Protein AF-A0A0F9FGJ6-F1 (afdb_monomer_lite)

Sequence (119 aa):
MKGIPAILLMLTIFAGGCSIASTNRPFDTELMRSAESSLKRMGEALALTPDLKETGVVPDVDMAWAKYYAAQVVLAEGRVEEAEIYLKEVTELSENVFKRLVEAAAELSNSLLEGGRPL

Structure (mmCIF, N/CA/C/O backbone):
data_AF-A0A0F9FGJ6-F1
#
_entry.id   AF-A0A0F9FGJ6-F1
#
loop_
_atom_site.group_PDB
_atom_site.id
_atom_site.type_symbol
_atom_site.label_atom_id
_atom_site.label_alt_id
_atom_site.label_comp_id
_atom_site.label_asym_id
_atom_site.label_entity_id
_atom_site.label_seq_id
_atom_site.pdbx_PDB_ins_code
_atom_site.Cartn_x
_atom_site.Cartn_y
_atom_site.Cartn_z
_atom_site.occupancy
_atom_site.B_iso_or_equiv
_atom_site.auth_seq_id
_atom_site.auth_comp_id
_atom_site.auth_asym_id
_atom_site.auth_atom_id
_atom_site.pdbx_PDB_model_num
ATOM 1 N N . MET A 1 1 ? 1.720 3.092 67.029 1.00 45.41 1 MET A N 1
ATOM 2 C CA . MET A 1 1 ? 1.637 2.830 65.575 1.00 45.41 1 MET A CA 1
ATOM 3 C C . MET A 1 1 ? 1.397 4.166 64.888 1.00 45.41 1 MET A C 1
ATOM 5 O O . MET A 1 1 ? 0.390 4.796 65.175 1.00 45.41 1 MET A O 1
ATOM 9 N N . LYS A 1 2 ? 2.373 4.673 64.122 1.00 49.75 2 LYS A N 1
ATOM 10 C CA . LYS A 1 2 ? 2.279 5.978 63.446 1.00 49.75 2 LYS A CA 1
ATOM 11 C C . LYS A 1 2 ? 1.410 5.804 62.197 1.00 49.75 2 LYS A C 1
ATOM 13 O O . LYS A 1 2 ? 1.757 5.003 61.337 1.00 49.75 2 LYS A O 1
ATOM 18 N N . GLY A 1 3 ? 0.266 6.486 62.158 1.00 55.19 3 GLY A N 1
ATOM 19 C CA . GLY A 1 3 ? -0.660 6.450 61.028 1.00 55.19 3 GLY A CA 1
ATOM 20 C C . GLY A 1 3 ? -0.005 7.022 59.776 1.00 55.19 3 GLY A C 1
ATOM 21 O O . GLY A 1 3 ? 0.686 8.038 59.843 1.00 55.19 3 GLY A O 1
ATOM 22 N N . ILE A 1 4 ? -0.198 6.346 58.646 1.00 60.25 4 ILE A N 1
ATOM 23 C CA . ILE A 1 4 ? 0.214 6.849 57.337 1.00 60.25 4 ILE A CA 1
ATOM 24 C C . ILE A 1 4 ? -0.555 8.161 57.107 1.00 60.25 4 ILE A C 1
ATOM 26 O O . ILE A 1 4 ? -1.785 8.151 57.187 1.00 60.25 4 ILE A O 1
ATOM 30 N N . PRO A 1 5 ? 0.126 9.300 56.886 1.00 57.00 5 PRO A N 1
ATOM 31 C CA . PRO A 1 5 ? -0.552 10.573 56.691 1.00 57.00 5 PRO A CA 1
ATOM 32 C C . PRO A 1 5 ? -1.397 10.498 55.417 1.00 57.00 5 PRO A C 1
ATOM 34 O O . PRO A 1 5 ? -0.910 10.059 54.378 1.00 57.00 5 PRO A O 1
ATOM 37 N N . ALA A 1 6 ? -2.652 10.949 55.488 1.00 58.00 6 ALA A N 1
ATOM 38 C CA . ALA A 1 6 ? -3.632 10.904 54.394 1.00 58.00 6 ALA A CA 1
ATOM 39 C C . ALA A 1 6 ? -3.126 11.504 53.060 1.00 58.00 6 ALA A C 1
ATOM 41 O O . ALA A 1 6 ? -3.614 11.153 51.991 1.00 58.00 6 ALA A O 1
ATOM 42 N N . ILE A 1 7 ? -2.090 12.346 53.115 1.00 56.75 7 ILE A N 1
ATOM 43 C CA . ILE A 1 7 ? -1.391 12.920 51.958 1.00 56.75 7 ILE A CA 1
ATOM 44 C C . ILE A 1 7 ? -0.736 11.833 51.083 1.00 56.75 7 ILE A C 1
ATOM 46 O O . ILE A 1 7 ? -0.736 11.949 49.860 1.00 56.75 7 ILE A O 1
ATOM 50 N N . LEU A 1 8 ? -0.245 10.737 51.675 1.00 52.25 8 LEU A N 1
ATOM 51 C CA . LEU A 1 8 ? 0.356 9.629 50.922 1.00 52.25 8 LEU A CA 1
ATOM 52 C C . LEU A 1 8 ? -0.685 8.813 50.137 1.00 52.25 8 LEU A C 1
ATOM 54 O O . LEU A 1 8 ? -0.350 8.225 49.114 1.00 52.25 8 LEU A O 1
ATOM 58 N N . LEU A 1 9 ? -1.943 8.806 50.591 1.00 53.56 9 LEU A N 1
ATOM 59 C CA . LEU A 1 9 ? -3.039 8.072 49.950 1.00 53.56 9 LEU A CA 1
ATOM 60 C C . LEU A 1 9 ? -3.651 8.851 48.770 1.00 53.56 9 LEU A C 1
ATOM 62 O O . LEU A 1 9 ? -4.236 8.252 47.877 1.00 53.56 9 LEU A O 1
ATOM 66 N N . MET A 1 10 ? -3.475 10.178 48.729 1.00 51.75 10 MET A N 1
ATOM 67 C CA . MET A 1 10 ? -3.830 11.002 47.563 1.00 51.75 10 MET A CA 1
ATOM 68 C C . MET A 1 10 ? -2.786 10.926 46.438 1.00 51.75 10 MET A C 1
ATOM 70 O O . MET A 1 10 ? -3.142 11.017 45.264 1.00 51.75 10 MET A O 1
ATOM 74 N N . LEU A 1 11 ? -1.508 10.717 46.772 1.00 50.97 11 LEU A N 1
ATOM 75 C CA . LEU A 1 11 ? -0.425 10.605 45.786 1.00 50.97 11 LEU A CA 1
ATOM 76 C C . LEU A 1 11 ? -0.476 9.300 44.978 1.00 50.97 11 LEU A C 1
ATOM 78 O O . LEU A 1 11 ? -0.093 9.294 43.810 1.00 50.97 11 LEU A O 1
ATOM 82 N N . THR A 1 12 ? -1.009 8.215 45.543 1.00 54.34 12 THR A N 1
ATOM 83 C CA . THR A 1 12 ? -1.200 6.956 44.805 1.00 54.34 12 THR A CA 1
ATOM 84 C C . THR A 1 12 ? -2.357 7.017 43.806 1.00 54.34 12 THR A C 1
ATOM 86 O O . THR A 1 12 ? -2.340 6.280 42.825 1.00 54.34 12 THR A O 1
ATOM 89 N N . ILE A 1 13 ? -3.320 7.927 43.992 1.00 53.34 13 ILE A N 1
ATOM 90 C CA . ILE A 1 13 ? -4.427 8.131 43.042 1.00 53.34 13 ILE A CA 1
ATOM 91 C C . ILE A 1 13 ? -3.957 8.942 41.823 1.00 53.34 13 ILE A C 1
ATOM 93 O O . ILE A 1 13 ? -4.390 8.671 40.707 1.00 53.34 13 ILE A O 1
ATOM 97 N N . PHE A 1 14 ? -3.008 9.869 41.997 1.00 49.66 14 PHE A N 1
ATOM 98 C CA . PHE A 1 14 ? -2.427 10.628 40.880 1.00 49.66 14 PHE A CA 1
ATOM 99 C C . PHE A 1 14 ? -1.289 9.894 40.152 1.00 49.66 14 PHE A C 1
ATOM 101 O O . PHE A 1 14 ? -1.104 10.105 38.957 1.00 49.66 14 PHE A O 1
ATOM 108 N N . ALA A 1 15 ? -0.565 8.989 40.818 1.00 48.66 15 ALA A N 1
ATOM 109 C CA . ALA A 1 15 ? 0.479 8.179 40.178 1.00 48.66 15 ALA A CA 1
ATOM 110 C C . ALA A 1 15 ? -0.061 6.963 39.391 1.00 48.66 15 ALA A C 1
ATOM 112 O O . ALA A 1 15 ? 0.685 6.349 38.633 1.00 48.66 15 ALA A O 1
ATOM 113 N N . GLY A 1 16 ? -1.349 6.624 39.533 1.00 42.28 16 GLY A N 1
ATOM 114 C CA . GLY A 1 16 ? -2.030 5.608 38.715 1.00 42.28 16 GLY A CA 1
ATOM 115 C C . GLY A 1 16 ? -2.641 6.147 37.413 1.00 42.28 16 GLY A C 1
ATOM 116 O O . GLY A 1 16 ? -3.288 5.402 36.682 1.00 42.28 16 GLY A O 1
ATOM 117 N N . GLY A 1 17 ? -2.468 7.440 37.123 1.00 43.00 17 GLY A N 1
ATOM 118 C CA . GLY A 1 17 ? -3.177 8.169 36.068 1.00 43.00 17 GLY A CA 1
ATOM 119 C C . GLY A 1 17 ? -2.615 8.054 34.648 1.00 43.00 17 GLY A C 1
ATOM 120 O O . GLY A 1 17 ? -2.844 8.965 33.862 1.00 43.00 17 GLY A O 1
ATOM 121 N N . CYS A 1 18 ? -1.897 6.983 34.294 1.00 48.41 18 CYS A N 1
ATOM 122 C CA . CYS A 1 18 ? -1.336 6.816 32.946 1.00 48.41 18 CYS A CA 1
ATOM 123 C C . CYS A 1 18 ? -1.466 5.374 32.435 1.00 48.41 18 CYS A C 1
ATOM 125 O O . CYS A 1 18 ? -0.457 4.699 32.262 1.00 48.41 18 CYS A O 1
ATOM 127 N N . SER A 1 19 ? -2.682 4.872 32.200 1.00 46.25 19 SER A N 1
ATOM 128 C CA . SER A 1 19 ? -2.902 3.719 31.291 1.00 46.25 19 SER A CA 1
ATOM 129 C C . SER A 1 19 ? -4.329 3.623 30.727 1.00 46.25 19 SER A C 1
ATOM 131 O O . SER A 1 19 ? -4.731 2.572 30.248 1.00 46.25 19 SER A O 1
ATOM 133 N N . ILE A 1 20 ? -5.102 4.717 30.720 1.00 46.22 20 ILE A N 1
ATOM 134 C CA . ILE A 1 20 ? -6.323 4.805 29.896 1.00 46.22 20 ILE A CA 1
ATOM 135 C C . ILE A 1 20 ? -6.069 5.805 28.761 1.00 46.22 20 ILE A C 1
ATOM 137 O O . ILE A 1 20 ? -6.706 6.843 28.638 1.00 46.22 20 ILE A O 1
ATOM 141 N N . ALA A 1 21 ? -5.061 5.504 27.954 1.00 49.03 21 ALA A N 1
ATOM 142 C CA . ALA A 1 21 ? -4.978 5.894 26.554 1.00 49.03 21 ALA A CA 1
ATOM 143 C C . ALA A 1 21 ? -4.748 4.544 25.865 1.00 49.03 21 ALA A C 1
ATOM 145 O O . ALA A 1 21 ? -3.775 3.882 26.186 1.00 49.03 21 ALA A O 1
ATOM 146 N N . SER A 1 22 ? -5.628 3.972 25.061 1.00 48.53 22 SER A N 1
ATOM 147 C CA . SER A 1 22 ? -6.579 4.530 24.122 1.00 48.53 22 SER A CA 1
ATOM 148 C C . SER A 1 22 ? -7.619 3.428 23.871 1.00 48.53 22 SER A C 1
ATOM 150 O O . SER A 1 22 ? -7.257 2.285 23.616 1.00 48.53 22 SER A O 1
ATOM 152 N N . THR A 1 23 ? -8.912 3.723 23.980 1.00 51.56 23 THR A N 1
ATOM 153 C CA . THR A 1 23 ? -9.959 2.793 23.508 1.00 51.56 23 THR A CA 1
ATOM 154 C C . THR A 1 23 ? -11.043 3.489 22.694 1.00 51.56 23 THR A C 1
ATOM 156 O O . THR A 1 23 ? -12.064 2.883 22.408 1.00 51.56 23 THR A O 1
ATOM 159 N N . ASN A 1 24 ? -10.848 4.757 22.310 1.00 58.31 24 ASN A N 1
ATOM 160 C CA . ASN A 1 24 ? -11.880 5.529 21.607 1.00 58.31 24 ASN A CA 1
ATOM 161 C C . ASN A 1 24 ? -11.324 6.655 20.714 1.00 58.31 24 ASN A C 1
ATOM 163 O O . ASN A 1 24 ? -12.000 7.660 20.487 1.00 58.31 24 ASN A O 1
ATOM 167 N N . ARG A 1 25 ? -10.093 6.530 20.198 1.00 71.00 25 ARG A N 1
ATOM 168 C CA . ARG A 1 25 ? -9.670 7.411 19.099 1.00 71.00 25 ARG A CA 1
ATOM 169 C C . ARG A 1 25 ? -10.496 7.028 17.859 1.00 71.00 25 ARG A C 1
ATOM 171 O O . ARG A 1 25 ? -10.497 5.851 17.500 1.00 71.00 25 ARG A O 1
ATOM 178 N N . PRO A 1 26 ? -11.203 7.975 17.216 1.00 82.12 26 PRO A N 1
ATOM 179 C CA . PRO A 1 26 ? -11.898 7.686 15.971 1.00 82.12 26 PRO A CA 1
ATOM 180 C C . PRO A 1 26 ? -10.885 7.279 14.899 1.00 82.12 26 PRO A C 1
ATOM 182 O O . PRO A 1 26 ? -9.786 7.830 14.840 1.00 82.12 26 PRO A O 1
ATOM 185 N N . PHE A 1 27 ? -11.269 6.321 14.061 1.00 88.94 27 PHE A N 1
ATOM 186 C CA . PHE A 1 27 ? -10.445 5.873 12.945 1.00 88.94 27 PHE A CA 1
ATOM 187 C C . PHE A 1 27 ? -10.151 7.016 11.964 1.00 88.94 27 PHE A C 1
ATOM 189 O O . PHE A 1 27 ? -11.047 7.785 11.605 1.00 88.94 27 PHE A O 1
ATOM 196 N N . ASP A 1 28 ? -8.901 7.097 11.510 1.00 90.62 28 ASP A N 1
ATOM 197 C CA . ASP A 1 28 ? -8.467 8.062 10.505 1.00 90.62 28 ASP A CA 1
ATOM 198 C C . ASP A 1 28 ? -8.887 7.635 9.088 1.00 90.62 28 ASP A C 1
ATOM 200 O O . ASP A 1 28 ? -8.246 6.817 8.422 1.00 90.62 28 ASP A O 1
ATOM 204 N N . THR A 1 29 ? -9.975 8.224 8.594 1.00 91.19 29 THR A N 1
ATOM 205 C CA . THR A 1 29 ? -10.489 7.943 7.248 1.00 91.19 29 THR A CA 1
ATOM 206 C C . THR A 1 29 ? -9.591 8.470 6.127 1.00 91.19 29 THR A C 1
ATOM 208 O O . THR A 1 29 ? -9.663 7.958 5.008 1.00 91.19 29 THR A O 1
ATOM 211 N N . GLU A 1 30 ? -8.757 9.484 6.387 1.00 94.69 30 GLU A N 1
ATOM 212 C CA . GLU A 1 30 ? -7.819 10.001 5.382 1.00 94.69 30 GLU A CA 1
ATOM 213 C C . GLU A 1 30 ? -6.704 8.993 5.119 1.00 94.69 30 GLU A C 1
ATOM 215 O O . GLU A 1 30 ? -6.327 8.774 3.967 1.00 94.69 30 GLU A O 1
ATOM 220 N N . LEU A 1 31 ? -6.239 8.310 6.168 1.00 93.88 31 LEU A N 1
ATOM 221 C CA . LEU A 1 31 ? -5.244 7.251 6.043 1.00 93.88 31 LEU A CA 1
ATOM 222 C C . LEU A 1 31 ? -5.742 6.107 5.148 1.00 93.88 31 LEU A C 1
ATOM 224 O O . LEU A 1 31 ? -5.018 5.660 4.259 1.00 93.88 31 LEU A O 1
ATOM 228 N N . MET A 1 32 ? -6.996 5.678 5.321 1.00 94.62 32 MET A N 1
ATOM 229 C CA . MET A 1 32 ? -7.598 4.644 4.470 1.00 94.62 32 MET A CA 1
ATOM 230 C C . MET A 1 32 ? -7.660 5.067 3.003 1.00 94.62 32 MET A C 1
ATOM 232 O O . MET A 1 32 ? -7.283 4.297 2.119 1.00 94.62 32 MET A O 1
ATOM 236 N N . ARG A 1 33 ? -8.095 6.307 2.747 1.00 95.94 33 ARG A N 1
ATOM 237 C CA . ARG A 1 33 ? -8.180 6.859 1.392 1.00 95.94 33 ARG A CA 1
ATOM 238 C C . ARG A 1 33 ? -6.802 6.987 0.745 1.00 95.94 33 ARG A C 1
ATOM 240 O O . ARG A 1 33 ? -6.652 6.707 -0.442 1.00 95.94 33 ARG A O 1
ATOM 247 N N . SER A 1 34 ? -5.799 7.398 1.517 1.00 95.50 34 SER A N 1
ATOM 248 C CA . SER A 1 34 ? -4.414 7.501 1.054 1.00 95.50 34 SER A CA 1
ATOM 249 C C . SER A 1 34 ? -3.843 6.133 0.673 1.00 95.50 34 SER A C 1
ATOM 251 O O . SER A 1 34 ? -3.276 5.982 -0.412 1.00 95.50 34 SER A O 1
ATOM 253 N N . ALA A 1 35 ? -4.053 5.118 1.516 1.00 95.62 35 ALA A N 1
ATOM 254 C CA . ALA A 1 35 ? -3.610 3.752 1.251 1.00 95.62 35 ALA A CA 1
ATOM 255 C C . ALA A 1 35 ? -4.287 3.162 -0.000 1.00 95.62 35 ALA A C 1
ATOM 257 O O . ALA A 1 35 ? -3.611 2.612 -0.868 1.00 95.62 35 ALA A O 1
ATOM 258 N N . GLU A 1 36 ? -5.603 3.341 -0.146 1.00 96.19 36 GLU A N 1
ATOM 259 C CA . GLU A 1 36 ? -6.356 2.886 -1.324 1.00 96.19 36 GLU A CA 1
ATOM 260 C C . GLU A 1 36 ? -5.884 3.574 -2.614 1.00 96.19 36 GLU A C 1
ATOM 262 O O . GLU A 1 36 ? -5.657 2.924 -3.636 1.00 96.19 36 GLU A O 1
ATOM 267 N N . SER A 1 37 ? -5.681 4.893 -2.565 1.00 95.62 37 SER A N 1
ATOM 268 C CA . SER A 1 37 ? -5.144 5.662 -3.691 1.00 95.62 37 SER A CA 1
ATOM 269 C C . SER A 1 37 ? -3.747 5.175 -4.086 1.00 95.62 37 SER A C 1
ATOM 271 O O . SER A 1 37 ? -3.460 4.999 -5.272 1.00 95.62 37 SER A O 1
ATOM 273 N N . SER A 1 38 ? -2.892 4.896 -3.100 1.00 93.81 38 SER A N 1
ATOM 274 C CA . SER A 1 38 ? -1.535 4.384 -3.321 1.00 93.81 38 SER A CA 1
ATOM 275 C C . SER A 1 38 ? -1.552 3.007 -3.987 1.00 93.81 38 SER A C 1
ATOM 277 O O . SER A 1 38 ? -0.870 2.816 -4.994 1.00 93.81 38 SER A O 1
ATOM 279 N N . LEU A 1 39 ? -2.409 2.093 -3.517 1.00 94.44 39 LEU A N 1
ATOM 280 C CA . LEU A 1 39 ? -2.619 0.777 -4.129 1.00 94.44 39 LEU A CA 1
ATOM 281 C C . LEU A 1 39 ? -3.095 0.870 -5.574 1.00 94.44 39 LEU A C 1
ATOM 283 O O . LEU A 1 39 ? -2.562 0.187 -6.450 1.00 94.44 39 LEU A O 1
ATOM 287 N N . LYS A 1 40 ? -4.082 1.732 -5.839 1.00 93.62 40 LYS A N 1
ATOM 288 C CA . LYS A 1 40 ? -4.612 1.925 -7.189 1.00 93.62 40 LYS A CA 1
ATOM 289 C C . LYS A 1 40 ? -3.520 2.404 -8.141 1.00 93.62 40 LYS A C 1
ATOM 291 O O . LYS A 1 40 ? -3.318 1.799 -9.191 1.00 93.62 40 LYS A O 1
ATOM 296 N N . ARG A 1 41 ? -2.787 3.451 -7.756 1.00 90.81 41 ARG A N 1
ATOM 297 C CA . ARG A 1 41 ? -1.698 4.002 -8.575 1.00 90.81 41 ARG A CA 1
ATOM 298 C C . ARG A 1 41 ? -0.589 2.970 -8.784 1.00 90.81 41 ARG A C 1
ATOM 300 O O . ARG A 1 41 ? -0.002 2.920 -9.859 1.00 90.81 41 ARG A O 1
ATOM 307 N N . MET A 1 42 ? -0.296 2.153 -7.773 1.00 89.81 42 MET A N 1
ATOM 308 C CA . MET A 1 42 ? 0.715 1.102 -7.869 1.00 89.81 42 MET A CA 1
ATOM 309 C C . MET A 1 42 ? 0.286 0.004 -8.851 1.00 89.81 42 MET A C 1
ATOM 311 O O . MET A 1 42 ? 1.079 -0.408 -9.694 1.00 89.81 42 MET A O 1
ATOM 315 N N . GLY A 1 43 ? -0.980 -0.423 -8.800 1.00 87.56 43 GLY A N 1
ATOM 316 C CA . GLY A 1 43 ? -1.546 -1.367 -9.766 1.00 87.56 43 GLY A CA 1
ATOM 317 C C . GLY A 1 43 ? -1.537 -0.824 -11.198 1.00 87.56 43 GLY A C 1
ATOM 318 O O . GLY A 1 43 ? -1.170 -1.542 -12.127 1.00 87.56 43 GLY A O 1
ATOM 319 N N . GLU A 1 44 ? -1.870 0.457 -11.378 1.00 88.44 44 GLU A N 1
ATOM 320 C CA . GLU A 1 44 ? -1.767 1.145 -12.672 1.00 88.44 44 GLU A CA 1
ATOM 321 C C . GLU A 1 44 ? -0.316 1.186 -13.177 1.00 88.44 44 GLU A C 1
ATOM 323 O O . GLU A 1 44 ? -0.059 0.857 -14.334 1.00 88.44 44 GLU A O 1
ATOM 328 N N . ALA A 1 45 ? 0.646 1.523 -12.314 1.00 84.38 45 ALA A N 1
ATOM 329 C CA . ALA A 1 45 ? 2.060 1.564 -12.679 1.00 84.38 45 ALA A CA 1
ATOM 330 C C . ALA A 1 45 ? 2.591 0.186 -13.103 1.00 84.38 45 ALA A C 1
ATOM 332 O O . ALA A 1 45 ? 3.280 0.082 -14.119 1.00 84.38 45 ALA A O 1
ATOM 333 N N . LEU A 1 46 ? 2.216 -0.878 -12.385 1.00 84.06 46 LEU A N 1
ATOM 334 C CA . LEU A 1 46 ? 2.570 -2.251 -12.751 1.00 84.06 46 LEU A CA 1
ATOM 335 C C . LEU A 1 46 ? 1.949 -2.663 -14.097 1.00 84.06 46 LEU A C 1
ATOM 337 O O . LEU A 1 46 ? 2.598 -3.325 -14.904 1.00 84.06 46 LEU A O 1
ATOM 341 N N . ALA A 1 47 ? 0.706 -2.255 -14.370 1.00 84.00 47 ALA A N 1
ATOM 342 C CA . ALA A 1 47 ? 0.038 -2.549 -15.639 1.00 84.00 47 ALA A CA 1
ATOM 343 C C . ALA A 1 47 ? 0.706 -1.852 -16.839 1.00 84.00 47 ALA A C 1
ATOM 345 O O . ALA A 1 47 ? 0.735 -2.411 -17.934 1.00 84.00 47 ALA A O 1
ATOM 346 N N . LEU A 1 48 ? 1.259 -0.654 -16.631 1.00 81.88 48 LEU A N 1
ATOM 347 C CA . LEU A 1 48 ? 1.998 0.101 -17.649 1.00 81.88 48 LEU A CA 1
ATOM 348 C C . LEU A 1 48 ? 3.425 -0.414 -17.873 1.00 81.88 48 LEU A C 1
ATOM 350 O O . LEU A 1 48 ? 4.073 -0.007 -18.834 1.00 81.88 48 LEU A O 1
ATOM 354 N N . THR A 1 49 ? 3.916 -1.297 -17.004 1.00 75.31 49 THR A N 1
ATOM 355 C CA . THR A 1 49 ? 5.291 -1.804 -17.036 1.00 75.31 49 THR A CA 1
ATOM 356 C C . THR A 1 49 ? 5.334 -3.340 -16.987 1.00 75.31 49 THR A C 1
ATOM 358 O O . THR A 1 49 ? 5.905 -3.927 -16.068 1.00 75.31 49 THR A O 1
ATOM 361 N N . PRO A 1 50 ? 4.738 -4.039 -17.974 1.00 68.00 50 PRO A N 1
ATOM 362 C CA . PRO A 1 50 ? 4.634 -5.500 -17.960 1.00 68.00 50 PRO A CA 1
ATOM 363 C C . PRO A 1 50 ? 5.997 -6.208 -17.937 1.00 68.00 50 PRO A C 1
ATOM 365 O O . PRO A 1 50 ? 6.112 -7.260 -17.307 1.00 68.00 50 PRO A O 1
ATOM 368 N N . ASP A 1 51 ? 7.023 -5.601 -18.539 1.00 64.88 51 ASP A N 1
ATOM 369 C CA . ASP A 1 51 ? 8.399 -6.116 -18.557 1.00 64.88 51 ASP A CA 1
ATOM 370 C C . ASP A 1 51 ? 9.082 -6.000 -17.182 1.00 64.8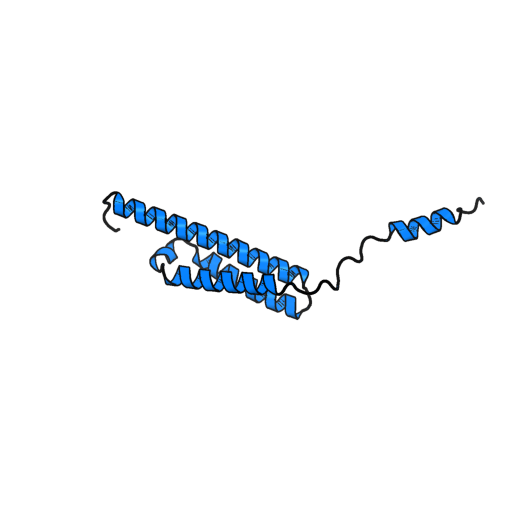8 51 ASP A C 1
ATOM 372 O O . ASP A 1 51 ? 10.021 -6.729 -16.877 1.00 64.88 51 ASP A O 1
ATOM 376 N N . LEU A 1 52 ? 8.563 -5.145 -16.289 1.00 61.69 52 LEU A N 1
ATOM 377 C CA . LEU A 1 52 ? 9.069 -4.998 -14.923 1.00 61.69 52 LEU A CA 1
ATOM 378 C C . LEU A 1 52 ? 8.507 -6.047 -13.958 1.00 61.69 52 LEU A C 1
ATOM 380 O O . LEU A 1 52 ? 8.890 -6.053 -12.788 1.00 61.69 52 LEU A O 1
ATOM 384 N N . LYS A 1 53 ? 7.672 -6.992 -14.413 1.00 60.12 53 LYS A N 1
ATOM 385 C CA . LYS A 1 53 ? 7.297 -8.166 -13.601 1.00 60.12 53 LYS A CA 1
ATOM 386 C C . LYS A 1 53 ? 8.519 -8.963 -13.132 1.00 60.12 53 LYS A C 1
ATOM 388 O O . LYS A 1 53 ? 8.473 -9.555 -12.056 1.00 60.12 53 LYS A O 1
ATOM 393 N N . GLU A 1 54 ? 9.617 -8.917 -13.885 1.00 60.06 54 GLU A N 1
ATOM 394 C CA . GLU A 1 54 ? 10.882 -9.567 -13.526 1.00 60.06 54 GLU A CA 1
ATOM 395 C C . GLU A 1 54 ? 11.679 -8.824 -12.441 1.00 60.06 54 GLU A C 1
ATOM 397 O O . GLU A 1 54 ? 12.551 -9.417 -11.812 1.00 60.06 54 GLU A O 1
ATOM 402 N N . THR A 1 55 ? 11.342 -7.567 -12.124 1.00 64.69 55 THR A N 1
ATOM 403 C CA . THR A 1 55 ? 12.024 -6.792 -11.063 1.00 64.69 55 THR A CA 1
ATOM 404 C C . THR A 1 55 ? 11.713 -7.276 -9.645 1.00 64.69 55 THR A C 1
ATOM 406 O O . THR A 1 55 ? 12.212 -6.706 -8.673 1.00 64.69 55 THR A O 1
ATOM 409 N N . GLY A 1 56 ? 10.876 -8.308 -9.495 1.00 74.12 56 GLY A N 1
ATOM 410 C CA . GLY A 1 56 ? 10.514 -8.876 -8.198 1.00 74.12 56 GLY A CA 1
ATOM 411 C C . GLY A 1 56 ? 9.651 -7.946 -7.343 1.00 74.12 56 GLY A C 1
ATOM 412 O O . GLY A 1 56 ? 9.677 -8.058 -6.122 1.00 74.12 56 GLY A O 1
ATOM 413 N N . VAL A 1 57 ? 8.926 -7.001 -7.955 1.00 82.31 57 VAL A N 1
ATOM 414 C CA . VAL A 1 57 ? 7.991 -6.090 -7.260 1.00 82.31 57 VAL A CA 1
ATOM 415 C C . VAL A 1 57 ? 6.599 -6.693 -7.067 1.00 82.31 57 VAL A C 1
ATOM 417 O O . VAL A 1 57 ? 5.859 -6.249 -6.198 1.00 82.31 57 VAL A O 1
ATOM 420 N N . VAL A 1 58 ? 6.236 -7.721 -7.845 1.00 84.94 58 VAL A N 1
ATOM 421 C CA . VAL A 1 58 ? 4.914 -8.373 -7.769 1.00 84.94 58 VAL A CA 1
ATOM 422 C C . VAL A 1 58 ? 4.590 -8.881 -6.354 1.00 84.94 58 VAL A C 1
ATOM 424 O O . VAL A 1 58 ? 3.499 -8.578 -5.876 1.00 84.94 58 VAL A O 1
ATOM 427 N N . PRO A 1 59 ? 5.514 -9.548 -5.627 1.00 89.56 59 PRO A N 1
ATOM 428 C CA . PRO A 1 59 ? 5.248 -9.964 -4.250 1.00 89.56 59 PRO A CA 1
ATOM 429 C C . PRO A 1 59 ? 4.931 -8.800 -3.302 1.00 89.56 59 PRO A C 1
ATOM 431 O O . PRO A 1 59 ? 4.092 -8.951 -2.418 1.00 89.56 59 PRO A O 1
ATOM 434 N N . ASP A 1 60 ? 5.563 -7.639 -3.489 1.00 90.88 60 ASP A N 1
ATOM 435 C CA . ASP A 1 60 ? 5.321 -6.461 -2.648 1.00 90.88 60 ASP A CA 1
ATOM 436 C C . ASP A 1 60 ? 3.960 -5.824 -2.954 1.00 90.88 60 ASP A C 1
ATOM 438 O O . ASP A 1 60 ? 3.264 -5.376 -2.041 1.00 90.88 60 ASP A O 1
ATOM 442 N N . VAL A 1 61 ? 3.543 -5.841 -4.224 1.00 90.31 61 VAL A N 1
ATOM 443 C CA . VAL A 1 61 ? 2.204 -5.405 -4.650 1.00 90.31 61 VAL A CA 1
ATOM 444 C C . VAL A 1 61 ? 1.128 -6.301 -4.035 1.00 90.31 61 VAL A C 1
ATOM 446 O O . VAL A 1 61 ? 0.166 -5.795 -3.453 1.00 90.31 61 VAL A O 1
ATOM 449 N N . ASP A 1 62 ? 1.304 -7.622 -4.106 1.00 92.25 62 ASP A N 1
ATOM 450 C CA . ASP A 1 62 ? 0.383 -8.590 -3.499 1.00 92.25 62 ASP A CA 1
ATOM 451 C C . ASP A 1 62 ? 0.343 -8.438 -1.969 1.00 92.25 62 ASP A C 1
ATOM 453 O O . ASP A 1 62 ? -0.731 -8.449 -1.360 1.00 92.25 62 ASP A O 1
ATOM 457 N N . MET A 1 63 ? 1.504 -8.225 -1.340 1.00 95.06 63 MET A N 1
ATOM 458 C CA . MET A 1 63 ? 1.619 -7.974 0.098 1.00 95.06 63 MET A CA 1
ATOM 459 C C . MET A 1 63 ? 0.877 -6.701 0.518 1.00 95.06 63 MET A C 1
ATOM 461 O O . MET A 1 63 ? 0.194 -6.697 1.543 1.00 95.06 63 MET A O 1
ATOM 465 N N . ALA A 1 64 ? 0.974 -5.625 -0.262 1.00 95.88 64 ALA A N 1
ATOM 466 C CA . ALA A 1 64 ? 0.263 -4.387 0.022 1.00 95.88 64 ALA A CA 1
ATOM 467 C C . ALA A 1 64 ? -1.262 -4.586 -0.048 1.00 95.88 64 ALA A C 1
ATOM 469 O O . ALA A 1 64 ? -1.981 -4.150 0.853 1.00 95.88 64 ALA A O 1
ATOM 470 N N . TRP A 1 65 ? -1.774 -5.306 -1.053 1.00 95.94 65 TRP A N 1
ATOM 471 C CA . TRP A 1 65 ? -3.200 -5.653 -1.106 1.00 95.94 65 TRP A CA 1
ATOM 472 C C . TRP A 1 65 ? -3.628 -6.496 0.095 1.00 95.94 65 TRP A C 1
ATOM 474 O O . TRP A 1 65 ? -4.640 -6.195 0.731 1.00 95.94 65 TRP A O 1
ATOM 484 N N . ALA A 1 66 ? -2.839 -7.511 0.456 1.00 97.38 66 ALA A N 1
ATOM 485 C CA . ALA A 1 66 ? -3.118 -8.356 1.611 1.00 97.38 66 ALA A CA 1
ATOM 486 C C . ALA A 1 66 ? -3.188 -7.543 2.915 1.00 97.38 66 ALA A C 1
ATOM 488 O O . ALA A 1 66 ? -4.129 -7.710 3.693 1.00 97.38 66 ALA A O 1
ATOM 489 N N . LYS A 1 67 ? -2.245 -6.618 3.133 1.00 98.00 67 LYS A N 1
ATOM 490 C CA . LYS A 1 67 ? -2.241 -5.725 4.302 1.00 98.00 67 LYS A CA 1
ATOM 491 C C . LYS A 1 67 ? -3.435 -4.774 4.315 1.00 98.00 67 LYS A C 1
ATOM 493 O O . LYS A 1 67 ? -4.029 -4.569 5.368 1.00 98.00 67 LYS A O 1
ATOM 498 N N . TYR A 1 68 ? -3.842 -4.240 3.167 1.00 97.88 68 TYR A N 1
ATOM 499 C CA . TYR A 1 68 ? -5.025 -3.382 3.085 1.00 97.88 68 TYR A CA 1
ATOM 500 C C . TYR A 1 68 ? -6.321 -4.131 3.414 1.00 97.88 68 TYR A C 1
ATOM 502 O O . TYR A 1 68 ? -7.183 -3.603 4.118 1.00 97.88 68 TYR A O 1
ATOM 510 N N . TYR A 1 69 ? -6.460 -5.380 2.968 1.00 97.50 69 TYR A N 1
ATOM 511 C CA . TYR A 1 69 ? -7.595 -6.211 3.372 1.00 97.50 69 TYR A CA 1
ATOM 512 C C . TYR A 1 69 ? -7.531 -6.599 4.850 1.00 97.50 69 TYR A C 1
ATOM 514 O O . TYR A 1 69 ? -8.553 -6.529 5.532 1.00 97.50 69 TYR A O 1
ATOM 522 N N . ALA A 1 70 ? -6.346 -6.930 5.372 1.00 97.88 70 ALA A N 1
ATOM 523 C CA . ALA A 1 70 ? -6.157 -7.166 6.801 1.00 97.88 70 ALA A CA 1
ATOM 524 C C . ALA A 1 70 ? -6.584 -5.943 7.625 1.00 97.88 70 ALA A C 1
ATOM 526 O O . ALA A 1 70 ? -7.340 -6.109 8.578 1.00 97.88 70 ALA A O 1
ATOM 527 N N . ALA A 1 71 ? -6.208 -4.728 7.205 1.00 97.25 71 ALA A N 1
ATOM 528 C CA . ALA A 1 71 ? -6.618 -3.477 7.840 1.00 97.25 71 ALA A CA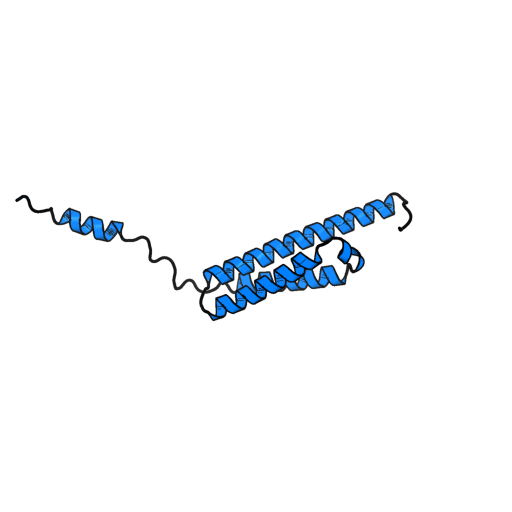 1
ATOM 529 C C . ALA A 1 71 ? -8.143 -3.330 7.935 1.00 97.25 71 ALA A C 1
ATOM 531 O O . ALA A 1 71 ? -8.661 -2.965 8.986 1.00 97.25 71 ALA A O 1
ATOM 532 N N . GLN A 1 72 ? -8.870 -3.641 6.857 1.00 95.94 72 GLN A N 1
ATOM 533 C CA . GLN A 1 72 ? -10.335 -3.582 6.849 1.00 95.94 72 GLN A CA 1
ATOM 534 C C . GLN A 1 72 ? -10.962 -4.590 7.816 1.00 95.94 72 GLN A C 1
ATOM 536 O O . GLN A 1 72 ? -11.919 -4.252 8.512 1.00 95.94 72 GLN A O 1
ATOM 541 N N . VAL A 1 73 ? -10.414 -5.808 7.886 1.00 97.44 73 VAL A N 1
ATOM 542 C CA . VAL A 1 73 ? -10.883 -6.842 8.819 1.00 97.44 73 VAL A CA 1
ATOM 543 C C . VAL A 1 73 ? -10.669 -6.394 10.263 1.00 97.44 73 VAL A C 1
ATOM 545 O O . VAL A 1 73 ? -11.625 -6.368 11.034 1.00 97.44 73 VAL A O 1
ATOM 548 N N . VAL A 1 74 ? -9.456 -5.967 10.626 1.00 95.94 74 VAL A N 1
ATOM 549 C CA . VAL A 1 74 ?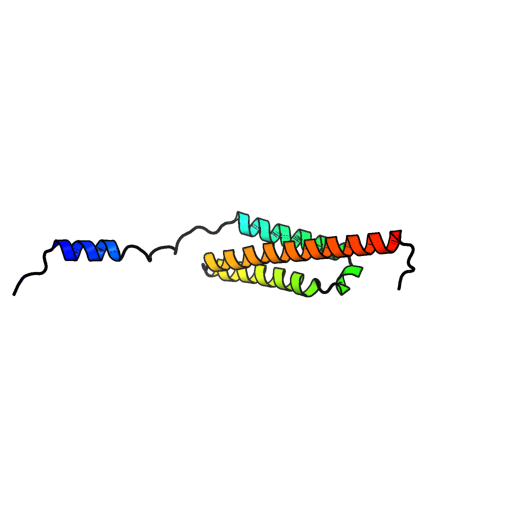 -9.178 -5.538 12.007 1.00 95.94 74 VAL A CA 1
ATOM 550 C C . VAL A 1 74 ? -9.939 -4.260 12.377 1.00 95.94 74 VAL A C 1
ATOM 552 O O . VAL A 1 74 ? -10.388 -4.119 13.515 1.00 95.94 74 VAL A O 1
ATOM 555 N N . LEU A 1 75 ? -10.185 -3.360 11.419 1.00 93.75 75 LEU A N 1
ATOM 556 C CA . LEU A 1 75 ? -11.035 -2.190 11.632 1.00 93.75 75 LEU A CA 1
ATOM 557 C C . LEU A 1 75 ? -12.486 -2.585 11.933 1.00 93.75 75 LEU A C 1
ATOM 559 O O . LEU A 1 75 ? -13.090 -2.023 12.846 1.00 93.75 75 LEU A O 1
ATOM 563 N N . ALA A 1 76 ? -13.037 -3.563 11.208 1.00 93.12 76 ALA A N 1
ATOM 564 C CA . ALA A 1 76 ? -14.381 -4.086 11.455 1.00 93.12 76 ALA A CA 1
ATOM 565 C C . ALA A 1 76 ? -14.501 -4.779 12.826 1.00 93.12 76 ALA A C 1
ATOM 567 O O . ALA A 1 76 ? -15.570 -4.761 13.433 1.00 93.12 76 ALA A O 1
ATOM 568 N N . GLU A 1 77 ? -13.401 -5.332 13.345 1.00 94.69 77 GLU A N 1
ATOM 569 C CA . GLU A 1 77 ? -13.295 -5.867 14.711 1.00 94.69 77 GLU A CA 1
ATOM 570 C C . GLU A 1 77 ? -13.133 -4.772 15.787 1.00 94.69 77 GLU A C 1
ATOM 572 O O . GLU A 1 77 ? -13.078 -5.075 16.978 1.00 94.69 77 GLU A O 1
ATOM 577 N N . GLY A 1 78 ? -13.044 -3.496 15.395 1.00 91.94 78 GLY A N 1
ATOM 578 C CA . GLY A 1 78 ? -12.847 -2.361 16.299 1.00 91.94 78 GLY A CA 1
ATOM 579 C C . GLY A 1 78 ? -11.392 -2.142 16.729 1.00 91.94 78 GLY A C 1
ATOM 580 O O . GLY A 1 78 ? -11.122 -1.286 17.572 1.00 91.94 78 GLY A O 1
ATOM 581 N N . ARG A 1 79 ? -10.433 -2.874 16.150 1.00 94.06 79 ARG A N 1
ATOM 582 C CA . ARG A 1 79 ? -8.993 -2.760 16.443 1.00 94.06 79 ARG A CA 1
ATOM 583 C C . ARG A 1 79 ? -8.375 -1.629 15.618 1.00 94.06 79 ARG A C 1
ATOM 585 O O . ARG A 1 79 ? -7.598 -1.851 14.693 1.00 94.06 79 ARG A O 1
ATOM 592 N N . VAL A 1 80 ? -8.753 -0.397 15.960 1.00 93.62 80 VAL A N 1
ATOM 593 C CA . VAL A 1 80 ? -8.412 0.823 15.204 1.00 93.62 80 VAL A CA 1
ATOM 594 C C . VAL A 1 80 ? -6.902 1.022 15.050 1.00 93.62 80 VAL A C 1
ATOM 596 O O . VAL A 1 80 ? -6.433 1.274 13.946 1.00 93.62 80 VAL A O 1
ATOM 599 N N . GLU A 1 81 ? -6.130 0.890 16.128 1.00 92.94 81 GLU A N 1
ATOM 600 C CA . GLU A 1 81 ? -4.680 1.146 16.104 1.00 92.94 81 GLU A CA 1
ATOM 601 C C . GLU A 1 81 ? -3.940 0.191 15.164 1.00 92.94 81 GLU A C 1
ATOM 603 O O . GLU A 1 81 ? -3.057 0.597 14.412 1.00 92.94 81 GLU A O 1
ATOM 608 N N . GLU A 1 82 ? -4.342 -1.075 15.159 1.00 95.25 82 GLU A N 1
ATOM 609 C CA . GLU A 1 82 ? -3.763 -2.094 14.292 1.00 95.25 82 GLU A CA 1
ATOM 610 C C . GLU A 1 82 ? -4.164 -1.903 12.830 1.00 95.25 82 GLU A C 1
ATOM 612 O O . GLU A 1 82 ? -3.330 -2.060 11.938 1.00 95.25 82 GLU A O 1
ATOM 617 N N . ALA A 1 83 ? -5.407 -1.480 12.578 1.00 96.12 83 ALA A N 1
ATOM 618 C CA . ALA A 1 83 ? -5.837 -1.081 11.242 1.00 96.12 83 ALA A CA 1
ATOM 619 C C . ALA A 1 83 ? -4.959 0.052 10.697 1.00 96.12 83 ALA A C 1
ATOM 621 O O . ALA A 1 83 ? -4.481 -0.018 9.566 1.00 96.12 83 ALA A O 1
ATOM 622 N N . GLU A 1 84 ? -4.713 1.084 11.510 1.00 95.94 84 GLU A N 1
ATOM 623 C CA . GLU A 1 84 ? -3.856 2.204 11.121 1.00 95.94 84 GLU A CA 1
ATOM 624 C C . GLU A 1 84 ? -2.408 1.762 10.855 1.00 95.94 84 GLU A C 1
ATOM 626 O O . GLU A 1 84 ? -1.782 2.284 9.933 1.00 95.94 84 GLU A O 1
ATOM 631 N N . ILE A 1 85 ? -1.871 0.798 11.614 1.00 96.69 85 ILE A N 1
ATOM 632 C CA . ILE A 1 85 ? -0.535 0.231 11.360 1.00 96.69 85 ILE A CA 1
ATOM 633 C C . ILE A 1 85 ? -0.493 -0.422 9.979 1.00 96.69 85 ILE A C 1
ATOM 635 O O . ILE A 1 85 ? 0.352 -0.054 9.163 1.00 96.69 85 ILE A O 1
ATOM 639 N N . TYR A 1 86 ? -1.438 -1.314 9.671 1.00 97.94 86 TYR A N 1
ATOM 640 C CA . TYR A 1 86 ? -1.473 -1.960 8.360 1.00 97.94 86 TYR A CA 1
ATOM 641 C C . TYR A 1 86 ? -1.610 -0.952 7.213 1.00 97.94 86 TYR A C 1
ATOM 643 O O . TYR A 1 86 ? -0.933 -1.090 6.199 1.00 97.94 86 TYR A O 1
ATOM 651 N N . LEU A 1 87 ? -2.430 0.094 7.359 1.00 97.81 87 LEU A N 1
ATOM 652 C CA . LEU A 1 87 ? -2.592 1.115 6.313 1.00 97.81 87 LEU A CA 1
ATOM 653 C C . LEU A 1 87 ? -1.335 1.974 6.104 1.00 97.81 87 LEU A C 1
ATOM 655 O O . LEU A 1 87 ? -1.043 2.373 4.972 1.00 97.81 87 LEU A O 1
ATOM 659 N N . LYS A 1 88 ? -0.569 2.246 7.167 1.00 97.06 88 LYS A N 1
ATOM 660 C CA . LYS A 1 88 ? 0.743 2.904 7.048 1.00 97.06 88 LYS A CA 1
ATOM 661 C C . LYS A 1 88 ? 1.723 2.020 6.286 1.00 97.06 88 LYS A C 1
ATOM 663 O O . LYS A 1 88 ? 2.308 2.481 5.311 1.00 97.06 88 LYS A O 1
ATOM 668 N N . GLU A 1 89 ? 1.806 0.740 6.644 1.00 96.94 89 GLU A N 1
ATOM 669 C CA . GLU A 1 89 ? 2.661 -0.228 5.946 1.00 96.94 89 GLU A CA 1
ATOM 670 C C . GLU A 1 89 ? 2.291 -0.372 4.459 1.00 96.94 89 GLU A C 1
ATOM 672 O O . GLU A 1 89 ? 3.173 -0.524 3.619 1.00 96.94 89 GLU A O 1
ATOM 677 N N . VAL A 1 90 ? 1.001 -0.287 4.104 1.00 97.69 90 VAL A N 1
ATOM 678 C CA . VAL A 1 90 ? 0.548 -0.265 2.698 1.00 97.69 90 VAL A CA 1
ATOM 679 C C . VAL A 1 90 ? 1.114 0.939 1.950 1.00 97.69 90 VAL A C 1
ATOM 681 O O . VAL A 1 90 ? 1.567 0.801 0.812 1.00 97.69 90 VAL A O 1
ATOM 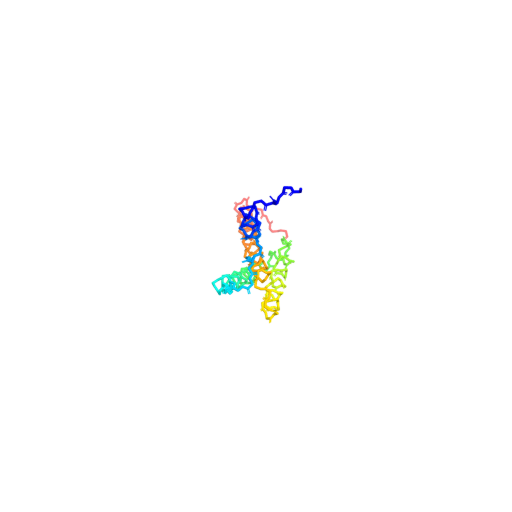684 N N . THR A 1 91 ? 1.090 2.114 2.578 1.00 95.12 91 THR A N 1
ATOM 685 C CA . THR A 1 91 ? 1.604 3.351 1.976 1.00 95.12 91 THR A CA 1
ATOM 686 C C . THR A 1 91 ? 3.120 3.261 1.786 1.00 95.12 91 THR A C 1
ATOM 688 O O . THR A 1 91 ? 3.606 3.495 0.683 1.00 95.12 91 THR A O 1
ATOM 691 N N . GLU A 1 92 ? 3.854 2.812 2.808 1.00 94.88 92 GLU A N 1
ATOM 692 C CA . GLU A 1 92 ? 5.311 2.621 2.750 1.00 94.88 92 GLU A CA 1
ATOM 693 C C . GLU A 1 92 ? 5.728 1.591 1.686 1.00 94.88 92 GLU A C 1
ATOM 695 O O . GLU A 1 92 ? 6.646 1.829 0.899 1.00 94.88 92 GLU A O 1
ATOM 700 N N . LEU A 1 93 ? 5.036 0.447 1.611 1.00 93.69 93 LEU A N 1
ATOM 701 C CA . LEU A 1 93 ? 5.277 -0.554 0.567 1.00 93.69 93 LEU A CA 1
ATOM 702 C C . LEU A 1 93 ? 5.016 0.017 -0.825 1.00 93.69 93 LEU A C 1
ATOM 704 O O . LEU A 1 93 ? 5.825 -0.188 -1.729 1.00 93.69 93 LEU A O 1
ATOM 708 N N . SER A 1 94 ? 3.926 0.770 -0.988 1.00 93.31 94 SER A N 1
ATOM 709 C CA . SER A 1 94 ? 3.590 1.397 -2.267 1.00 93.31 94 SER A CA 1
ATOM 710 C C . SER A 1 94 ? 4.680 2.376 -2.709 1.00 93.31 94 SER A C 1
ATOM 712 O O . SER A 1 94 ? 5.113 2.329 -3.858 1.00 93.31 94 SER A O 1
ATOM 714 N N . GLU A 1 95 ? 5.179 3.223 -1.805 1.00 91.81 95 GLU A N 1
ATOM 715 C CA . GLU A 1 95 ? 6.286 4.150 -2.079 1.00 91.81 95 GLU A CA 1
ATOM 716 C C . GLU A 1 95 ? 7.570 3.421 -2.497 1.00 91.81 95 GLU A C 1
ATOM 718 O O . GLU A 1 95 ? 8.217 3.809 -3.474 1.00 91.81 95 GLU A O 1
ATOM 723 N N . ASN A 1 96 ? 7.913 2.328 -1.811 1.00 91.00 96 ASN A N 1
ATOM 724 C CA . ASN A 1 96 ? 9.076 1.510 -2.151 1.00 91.00 96 ASN A CA 1
ATOM 725 C C . ASN A 1 96 ? 8.944 0.859 -3.534 1.00 91.00 96 ASN A C 1
ATOM 727 O O . ASN A 1 96 ? 9.910 0.841 -4.302 1.00 91.00 96 ASN A O 1
ATOM 731 N 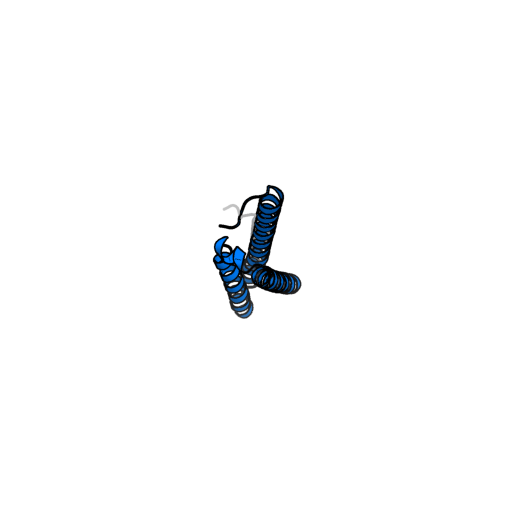N . VAL A 1 97 ? 7.753 0.364 -3.880 1.00 89.56 97 VAL A N 1
ATOM 732 C CA . VAL A 1 97 ? 7.477 -0.172 -5.218 1.00 89.56 97 VAL A CA 1
ATOM 733 C C . VAL A 1 97 ? 7.608 0.926 -6.270 1.00 89.56 97 VAL A C 1
ATOM 735 O O . VAL A 1 97 ? 8.307 0.726 -7.261 1.00 89.56 97 VAL A O 1
ATOM 738 N N . PHE A 1 98 ? 7.022 2.108 -6.051 1.00 89.00 98 PHE A N 1
ATOM 739 C CA . PHE A 1 98 ? 7.170 3.233 -6.981 1.00 89.00 98 PHE A CA 1
ATOM 740 C C . PHE A 1 98 ? 8.626 3.610 -7.213 1.00 89.00 98 PHE A C 1
ATOM 742 O O . PHE A 1 98 ? 9.030 3.800 -8.359 1.00 89.00 98 PHE A O 1
ATOM 749 N N . LYS A 1 99 ? 9.419 3.692 -6.144 1.00 88.75 99 LYS A N 1
ATOM 750 C CA . LYS A 1 99 ? 10.844 3.999 -6.241 1.00 88.75 99 LYS A CA 1
ATOM 751 C C . LYS A 1 99 ? 11.573 2.985 -7.126 1.00 88.75 99 LYS A C 1
ATOM 753 O O . LYS A 1 99 ? 12.267 3.392 -8.052 1.00 88.75 99 LYS A O 1
ATOM 758 N N . ARG A 1 100 ? 11.348 1.687 -6.905 1.00 86.88 100 ARG A N 1
ATOM 759 C CA . ARG A 1 100 ? 11.964 0.614 -7.705 1.00 86.88 100 ARG A CA 1
ATOM 760 C C . ARG A 1 100 ? 11.522 0.641 -9.165 1.00 86.88 100 ARG A C 1
ATOM 762 O O . ARG A 1 100 ? 12.340 0.419 -10.049 1.00 86.88 100 ARG A O 1
ATOM 769 N N . LEU A 1 101 ? 10.251 0.943 -9.433 1.00 84.31 101 LEU A N 1
ATOM 770 C CA . LEU A 1 101 ? 9.749 1.092 -10.802 1.00 84.31 101 LEU A CA 1
ATOM 771 C C . LEU A 1 101 ? 10.413 2.276 -11.520 1.00 84.31 101 LEU A C 1
ATOM 773 O O . LEU A 1 101 ? 10.779 2.156 -12.687 1.00 84.31 101 LEU A O 1
ATOM 777 N N . VAL A 1 102 ? 10.601 3.404 -10.829 1.00 84.56 102 VAL A N 1
ATOM 778 C CA . VAL A 1 102 ? 11.304 4.578 -11.374 1.00 84.56 102 VAL A CA 1
ATOM 779 C C . VAL A 1 102 ? 12.781 4.273 -11.628 1.00 84.56 102 VAL A C 1
ATOM 781 O O . VAL A 1 102 ? 13.295 4.633 -12.684 1.00 84.56 102 VAL A O 1
ATOM 784 N N . GLU A 1 103 ? 13.452 3.595 -10.695 1.00 85.06 103 GLU A N 1
ATOM 785 C CA . GLU A 1 103 ? 14.848 3.163 -10.847 1.00 85.06 103 GLU A CA 1
ATOM 786 C C . GLU A 1 103 ? 15.007 2.232 -12.056 1.00 85.06 103 GLU A C 1
ATOM 788 O O . GLU A 1 103 ? 15.834 2.498 -12.927 1.00 85.06 103 GLU A O 1
ATOM 793 N N . ALA A 1 104 ? 14.143 1.223 -12.189 1.00 81.06 104 ALA A N 1
ATOM 794 C CA . ALA A 1 104 ? 14.173 0.305 -13.324 1.00 81.06 104 ALA A CA 1
ATOM 795 C C . ALA A 1 104 ? 13.883 1.007 -14.665 1.00 81.06 104 ALA A C 1
ATOM 797 O O . ALA A 1 104 ? 14.517 0.713 -15.679 1.00 81.06 104 ALA A O 1
ATOM 798 N N . ALA A 1 105 ? 12.962 1.976 -14.688 1.00 80.12 105 ALA A N 1
ATOM 799 C CA . ALA A 1 105 ? 12.698 2.776 -15.883 1.00 80.12 105 ALA A CA 1
ATOM 800 C C . ALA A 1 105 ? 13.905 3.650 -16.277 1.00 80.12 105 ALA A C 1
ATOM 802 O O . ALA A 1 105 ? 14.201 3.799 -17.465 1.00 80.12 105 ALA A O 1
ATOM 803 N N . ALA A 1 106 ? 14.618 4.213 -15.296 1.00 82.12 106 ALA A N 1
ATOM 804 C CA . ALA A 1 106 ? 15.829 4.993 -15.535 1.00 82.12 106 ALA A CA 1
ATOM 805 C C . ALA A 1 106 ? 16.974 4.120 -16.074 1.00 82.12 106 ALA A C 1
ATOM 807 O O . ALA A 1 106 ? 17.638 4.512 -17.035 1.00 82.12 106 ALA A O 1
ATOM 808 N N . GLU A 1 107 ? 17.174 2.926 -15.510 1.00 81.19 107 GLU A N 1
ATOM 809 C CA . GLU A 1 107 ? 18.151 1.947 -16.003 1.00 81.19 107 GLU A CA 1
ATOM 810 C C . GLU A 1 107 ? 17.853 1.525 -17.445 1.00 81.19 107 GLU A C 1
ATOM 812 O O . GLU A 1 107 ? 18.748 1.556 -18.295 1.00 81.19 107 GLU A O 1
ATOM 817 N N . LEU A 1 108 ? 16.586 1.226 -17.754 1.00 77.31 108 LEU A N 1
ATOM 818 C CA . LEU A 1 108 ? 16.161 0.897 -19.112 1.00 77.31 108 LEU A CA 1
ATOM 819 C C . LEU A 1 108 ? 16.456 2.055 -20.075 1.00 77.31 108 LEU A C 1
ATOM 821 O O . LEU A 1 108 ? 17.060 1.843 -21.126 1.00 77.31 108 LEU A O 1
ATOM 825 N N . SER A 1 109 ? 16.100 3.288 -19.703 1.00 79.12 109 SER A N 1
ATOM 826 C CA . SER A 1 109 ? 16.373 4.474 -20.521 1.00 79.12 109 SER A CA 1
ATOM 827 C C . SER A 1 109 ? 17.869 4.673 -20.778 1.00 79.12 109 SER A C 1
ATOM 829 O O . SER A 1 109 ? 18.256 4.971 -21.907 1.00 79.12 109 SER A O 1
ATOM 831 N N . ASN A 1 110 ? 18.716 4.499 -19.762 1.00 77.50 110 ASN A N 1
ATOM 832 C CA . ASN A 1 110 ? 20.166 4.629 -19.912 1.00 77.50 110 ASN A CA 1
ATOM 833 C C . ASN A 1 110 ? 20.735 3.539 -20.832 1.00 77.50 110 ASN A C 1
ATOM 835 O O . ASN A 1 110 ? 21.521 3.850 -21.724 1.00 77.50 110 ASN A O 1
ATOM 839 N N . SER A 1 111 ? 20.270 2.291 -20.700 1.00 74.25 111 SER A N 1
ATOM 840 C CA . SER A 1 111 ? 20.705 1.182 -21.565 1.00 74.25 111 SER A CA 1
ATOM 841 C C . SER A 1 111 ? 20.377 1.413 -23.049 1.00 74.25 111 SER A C 1
ATOM 843 O O . SER A 1 111 ? 21.185 1.105 -23.930 1.00 74.25 111 SER A O 1
ATOM 845 N N . LEU A 1 112 ? 19.220 2.024 -23.330 1.00 69.25 112 LEU A N 1
ATOM 846 C CA . LEU A 1 112 ? 18.785 2.368 -24.684 1.00 69.25 112 LEU A CA 1
ATOM 847 C C . LEU A 1 112 ? 19.603 3.526 -25.274 1.00 69.25 112 LEU A C 1
ATOM 849 O O . LEU A 1 112 ? 19.899 3.520 -26.470 1.00 69.25 112 LEU A O 1
ATOM 853 N N . LEU A 1 113 ? 19.989 4.506 -24.450 1.00 69.50 113 LEU A N 1
ATOM 854 C CA . LEU A 1 113 ? 20.814 5.645 -24.867 1.00 69.50 113 LEU A CA 1
ATOM 855 C C . LEU A 1 113 ? 22.280 5.258 -25.119 1.00 69.50 113 LEU A C 1
ATOM 857 O O . LEU A 1 113 ? 22.918 5.845 -25.992 1.00 69.50 113 LEU A O 1
ATOM 861 N N . GLU A 1 114 ? 22.803 4.257 -24.409 1.00 69.88 114 GLU A N 1
ATOM 862 C CA . GLU A 1 114 ? 24.175 3.754 -24.581 1.00 69.88 114 GLU A CA 1
ATOM 863 C C . GLU A 1 114 ? 24.345 2.791 -25.780 1.00 69.88 114 GLU A C 1
ATOM 865 O O . GLU A 1 114 ? 25.461 2.377 -26.095 1.00 69.88 114 GLU A O 1
ATOM 870 N N . GLY A 1 115 ? 23.270 2.485 -26.521 1.00 56.94 115 GLY A N 1
ATOM 871 C CA . GLY A 1 115 ? 23.335 1.775 -27.808 1.00 56.94 115 GLY A CA 1
ATOM 872 C C . GLY A 1 115 ? 23.402 0.242 -27.727 1.00 56.94 115 GLY A C 1
ATOM 873 O O . GLY A 1 115 ? 23.840 -0.403 -28.684 1.00 56.94 115 GLY A O 1
ATOM 874 N N . GLY A 1 116 ? 22.975 -0.367 -26.617 1.00 48.03 116 GLY A N 1
ATOM 875 C 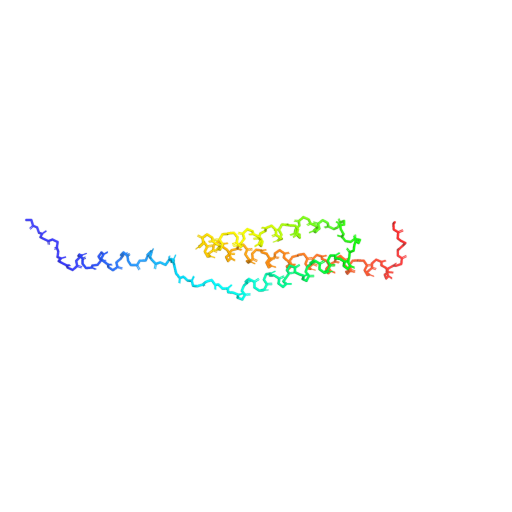CA . GLY A 1 116 ? 22.997 -1.821 -26.419 1.00 48.03 116 GLY A CA 1
ATOM 876 C C . GLY A 1 116 ? 21.747 -2.535 -26.947 1.00 48.03 116 GLY A C 1
ATOM 877 O O . GLY A 1 116 ? 20.626 -2.151 -26.640 1.00 48.03 116 GLY A O 1
ATOM 878 N N . ARG A 1 117 ? 21.942 -3.591 -27.748 1.00 47.44 117 ARG A N 1
ATOM 879 C CA . ARG A 1 117 ? 20.888 -4.473 -28.295 1.00 47.44 117 ARG A CA 1
ATOM 880 C C . ARG A 1 117 ? 19.977 -5.053 -27.194 1.00 47.44 117 ARG A C 1
ATOM 882 O O . ARG A 1 117 ? 20.500 -5.373 -26.129 1.00 47.44 117 ARG A O 1
ATOM 889 N N . PRO A 1 118 ? 18.679 -5.290 -27.474 1.00 49.94 118 PRO A N 1
ATOM 890 C CA . PRO A 1 118 ? 17.817 -6.031 -26.558 1.00 49.94 118 PRO A CA 1
ATOM 891 C C . PRO A 1 118 ? 18.321 -7.477 -26.414 1.00 49.94 118 PRO A C 1
ATOM 893 O O . PRO A 1 118 ? 18.722 -8.088 -27.414 1.00 49.94 118 PRO A O 1
ATOM 896 N N . LEU A 1 119 ? 18.338 -7.975 -25.173 1.00 44.38 119 LEU A N 1
ATOM 897 C CA . LEU A 1 119 ? 18.436 -9.405 -24.856 1.00 44.38 119 LEU A CA 1
ATOM 898 C C . LEU A 1 119 ? 17.158 -10.132 -25.289 1.00 44.38 119 LEU A C 1
ATOM 900 O O . LEU A 1 119 ? 16.074 -9.517 -25.180 1.00 44.38 119 LEU A O 1
#

pLDDT: mean 78.92, std 18.24, range [42.28, 98.0]

Secondary structure (DSSP, 8-state):
-PPPPTHHHHHHHHHT-SS---S-PPP-HHHHHHHHHHHHHHHHHHHH-GGGGGGT-HHHHHHHHHHHHHHHHHHHTT-HHHHHHHHHHHHHHHHHHHHHHHHHHHHHHHHHHTTPPP-

Organism: NCBI:txid412755

Radius of gyration: 24.98 Å; chains: 1; bounding box: 39×23×94 Å

Foldseek 3Di:
DDDDPVVVVVVVVVVVPPDPPDQDDDADPVLLVLLVVLLVVLVVLCVVCVVCVVVVLVVLSVQLVVLSVVLVVCVVVSVRVSSSVSSVSSNVSSVVSVVSSVVVVVVVVVCVVVPDDDD

InterPro domains:
  IPR011990 Tetratricopeptide-like helical domain superfamily [SSF48452] (36-113)